Protein AF-A0A177L6V3-F1 (afdb_monomer)

Mean predicted aligned error: 9.23 Å

Organism: NCBI:txid29332

InterPro domains:
  IPR010359 IrrE N-terminal-like domain [PF06114] (2-52)

pLDDT: mean 71.75, std 13.5, range [46.44, 87.31]

Foldseek 3Di:
DPVVVVVVCVLCVLDPLVVLVVDPQPPDLQVNLVCSCVVSVHDSVSSSVVVVVSVVVVVVVVVD

Radius of gyration: 12.83 Å; Cα contacts (8 Å, |Δi|>4): 28; chains: 1; bounding box: 30×18×36 Å

Solvent-accessible surface area (backbone atoms only — not comparable to full-atom values): 3778 Å² total; per-residue (Å²): 144,55,67,72,60,51,54,54,44,5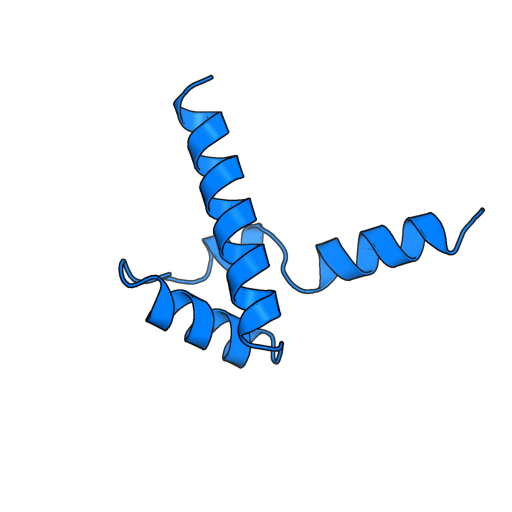1,68,50,61,69,64,42,68,72,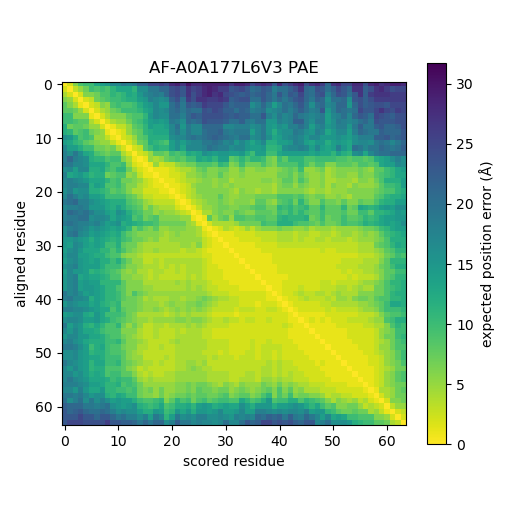54,59,71,68,44,88,64,54,96,47,64,69,59,31,22,53,50,46,12,64,76,60,72,45,54,57,70,61,29,40,58,51,51,52,55,50,53,51,55,54,50,53,66,74,78,104

Sequence (64 aa):
MQEWQANSFALHFCIPTFMLEKLELTDHKQAAIAIIAQTLSVEYGFAEERLERWLLQRAMVYYG

Structure (mmCIF, N/CA/C/O backbone):
data_AF-A0A177L6V3-F1
#
_entry.id   AF-A0A177L6V3-F1
#
loop_
_atom_site.group_PDB
_atom_site.id
_atom_site.type_symbol
_atom_site.label_atom_id
_atom_site.label_alt_id
_atom_site.label_comp_id
_atom_site.label_asym_id
_atom_site.label_entity_id
_atom_site.label_seq_id
_atom_site.pdbx_PDB_ins_code
_atom_site.Cartn_x
_atom_site.Cartn_y
_atom_site.Cartn_z
_atom_site.occupancy
_atom_site.B_iso_or_equiv
_atom_site.auth_seq_id
_atom_site.auth_comp_id
_atom_site.auth_asym_id
_atom_site.auth_atom_id
_atom_site.pdbx_PDB_model_num
ATOM 1 N N . MET A 1 1 ? 16.371 -3.934 23.672 1.00 53.72 1 MET A N 1
ATOM 2 C CA . MET A 1 1 ? 16.750 -3.979 22.236 1.00 53.72 1 MET A CA 1
ATOM 3 C C . MET A 1 1 ? 15.864 -4.949 21.432 1.00 53.72 1 MET A C 1
ATOM 5 O O . MET A 1 1 ? 16.360 -5.606 20.525 1.00 53.72 1 MET A O 1
ATOM 9 N N . GLN A 1 2 ? 14.560 -5.056 21.734 1.00 54.81 2 GLN A N 1
ATOM 10 C CA . GLN A 1 2 ? 13.680 -6.057 21.096 1.00 54.81 2 GLN A CA 1
ATOM 11 C C . GLN A 1 2 ? 12.438 -5.432 20.439 1.00 54.81 2 GLN A C 1
ATOM 13 O O . GLN A 1 2 ? 12.048 -5.849 19.354 1.00 54.81 2 GLN A O 1
ATOM 18 N N . GLU A 1 3 ? 11.894 -4.353 21.008 1.00 51.19 3 GLU A N 1
ATOM 19 C CA . GLU A 1 3 ? 10.686 -3.690 20.489 1.00 51.19 3 GLU A CA 1
ATOM 20 C C . GLU A 1 3 ? 10.890 -3.028 19.114 1.00 51.19 3 GLU A C 1
ATOM 22 O O . GLU A 1 3 ? 10.011 -3.085 18.260 1.00 51.19 3 GLU A O 1
ATOM 27 N N . TRP A 1 4 ? 12.080 -2.479 18.845 1.00 52.28 4 TRP A N 1
ATOM 28 C CA . TRP A 1 4 ? 12.388 -1.832 17.560 1.00 52.28 4 TRP A CA 1
ATOM 29 C C . TRP A 1 4 ? 12.473 -2.822 16.393 1.00 52.28 4 TRP A C 1
ATOM 31 O O . TRP A 1 4 ? 12.076 -2.497 15.275 1.00 52.28 4 TRP A O 1
ATOM 41 N N . GLN A 1 5 ? 12.946 -4.045 16.651 1.00 51.09 5 GLN A N 1
ATOM 42 C CA . GLN A 1 5 ? 12.980 -5.097 15.635 1.00 51.09 5 GLN A CA 1
ATOM 43 C C . GLN A 1 5 ? 11.571 -5.644 15.372 1.00 51.09 5 GLN A C 1
ATOM 45 O O . GLN A 1 5 ? 11.198 -5.837 14.218 1.00 51.09 5 GLN A O 1
ATOM 50 N N . ALA A 1 6 ? 10.753 -5.810 16.417 1.00 49.06 6 ALA A N 1
ATOM 51 C CA . ALA A 1 6 ? 9.380 -6.298 16.287 1.00 49.06 6 ALA A CA 1
ATOM 52 C C . ALA A 1 6 ? 8.462 -5.316 15.537 1.00 49.06 6 ALA A C 1
ATOM 54 O O . ALA A 1 6 ? 7.649 -5.743 14.719 1.00 49.06 6 ALA A O 1
ATOM 55 N N . ASN A 1 7 ? 8.618 -4.005 15.753 1.00 51.09 7 ASN A N 1
ATOM 56 C CA . ASN A 1 7 ? 7.791 -3.007 15.071 1.00 51.09 7 ASN A CA 1
ATOM 57 C C . ASN A 1 7 ? 8.126 -2.900 13.571 1.00 51.09 7 ASN A C 1
ATOM 59 O O . ASN A 1 7 ? 7.243 -2.713 12.735 1.00 51.09 7 ASN A O 1
ATOM 63 N N . SER A 1 8 ? 9.402 -3.094 13.216 1.00 49.75 8 SER A N 1
ATOM 64 C CA . SER A 1 8 ? 9.830 -3.192 11.816 1.00 49.75 8 SER A CA 1
ATOM 65 C C . SER A 1 8 ? 9.286 -4.459 11.147 1.00 49.75 8 SER A C 1
ATOM 67 O O . SER A 1 8 ? 8.849 -4.402 9.998 1.00 49.75 8 SER A O 1
ATOM 69 N N . PHE A 1 9 ? 9.204 -5.571 11.893 1.00 51.38 9 PHE A N 1
ATOM 70 C CA . PHE A 1 9 ? 8.496 -6.768 11.446 1.00 51.38 9 PHE A CA 1
ATOM 71 C C . PHE A 1 9 ? 7.014 -6.490 11.217 1.00 51.38 9 PHE A C 1
ATOM 73 O O . PHE A 1 9 ? 6.556 -6.778 10.127 1.00 51.38 9 PHE A O 1
ATOM 80 N N . ALA A 1 10 ? 6.275 -5.885 12.152 1.00 54.12 10 ALA A N 1
ATOM 81 C CA . ALA A 1 10 ? 4.835 -5.635 11.994 1.00 54.12 10 ALA A CA 1
ATOM 82 C C . ALA A 1 10 ? 4.494 -4.819 10.727 1.00 54.12 10 ALA A C 1
ATOM 84 O O . ALA A 1 10 ? 3.590 -5.186 9.977 1.00 54.12 10 ALA A O 1
ATOM 85 N N . LEU A 1 11 ? 5.278 -3.777 10.425 1.00 50.66 11 LEU A N 1
ATOM 86 C CA . LEU A 1 11 ? 5.144 -2.976 9.198 1.00 50.66 11 LEU A CA 1
ATOM 87 C C . LEU A 1 11 ? 5.451 -3.771 7.914 1.00 50.66 11 LEU A C 1
ATOM 89 O O . LEU A 1 11 ? 4.799 -3.560 6.893 1.00 50.66 11 LEU A O 1
ATOM 93 N N . HIS A 1 12 ? 6.411 -4.702 7.958 1.00 52.69 12 HIS A N 1
ATOM 94 C CA . HIS A 1 12 ? 6.710 -5.618 6.848 1.00 52.69 12 HIS A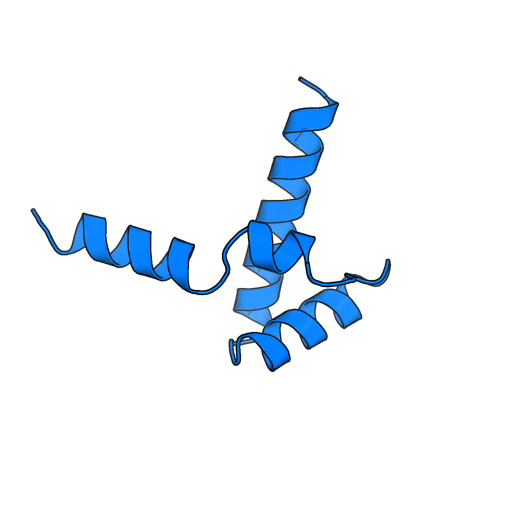 CA 1
ATOM 95 C C . HIS A 1 12 ? 5.752 -6.822 6.773 1.00 52.69 12 HIS A C 1
ATOM 97 O O .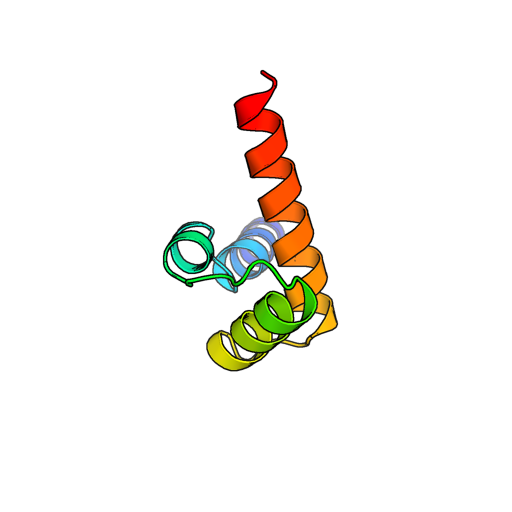 HIS A 1 12 ? 5.598 -7.416 5.705 1.00 52.69 12 HIS A O 1
ATOM 103 N N . PHE A 1 13 ? 5.110 -7.188 7.885 1.00 52.22 13 PHE A N 1
ATOM 104 C CA . PHE A 1 13 ? 4.251 -8.365 8.010 1.00 52.22 13 PHE A CA 1
ATOM 105 C C . PHE A 1 13 ? 2.822 -8.086 7.548 1.00 52.22 13 PHE A C 1
ATOM 107 O O . PHE A 1 13 ? 2.194 -8.978 6.986 1.00 52.22 13 PHE A O 1
ATOM 114 N N . CYS A 1 14 ? 2.315 -6.860 7.736 1.00 58.84 14 CYS A N 1
ATOM 115 C CA . CYS A 1 14 ? 0.937 -6.527 7.360 1.00 58.84 14 CYS A CA 1
ATOM 116 C C . CYS A 1 14 ? 0.686 -6.634 5.851 1.00 58.84 14 CYS A C 1
ATOM 118 O O . CYS A 1 14 ? -0.407 -7.017 5.448 1.00 58.84 14 CYS A O 1
ATOM 120 N N . ILE A 1 15 ? 1.679 -6.317 5.008 1.00 64.12 15 ILE A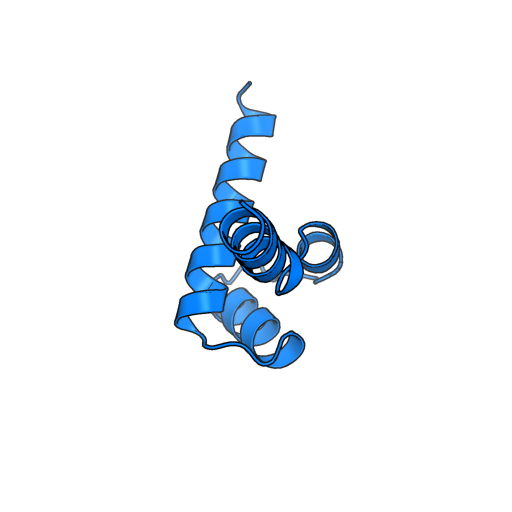 N 1
ATOM 121 C CA . ILE A 1 15 ? 1.531 -6.396 3.547 1.00 64.12 15 ILE A CA 1
ATOM 122 C C . ILE A 1 15 ? 2.822 -6.935 2.918 1.00 64.12 15 ILE A C 1
ATOM 124 O O . ILE A 1 15 ? 3.695 -6.163 2.499 1.00 64.12 15 ILE A O 1
ATOM 128 N N . PRO A 1 16 ? 2.987 -8.262 2.853 1.00 70.06 16 PRO A N 1
ATOM 129 C CA . PRO A 1 16 ? 4.153 -8.871 2.239 1.00 70.06 16 PRO A CA 1
ATOM 130 C C . PRO A 1 16 ? 4.183 -8.634 0.731 1.00 70.06 16 PRO A C 1
ATOM 132 O O . PRO A 1 16 ? 3.159 -8.667 0.051 1.00 70.06 16 PRO A O 1
ATOM 135 N N . THR A 1 17 ? 5.382 -8.450 0.186 1.00 70.62 17 THR A N 1
ATOM 136 C CA . THR A 1 17 ? 5.593 -8.195 -1.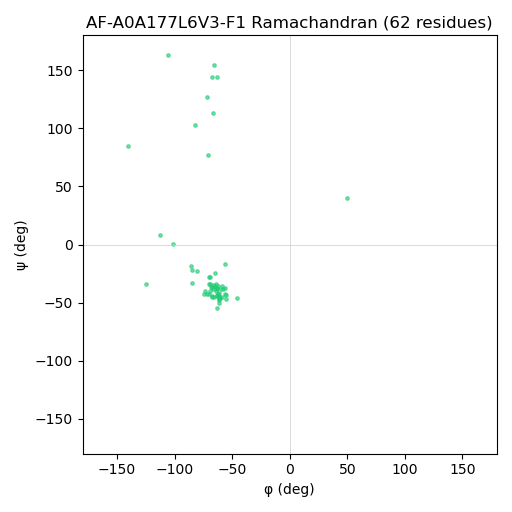246 1.00 70.62 17 THR A CA 1
ATOM 137 C C . THR A 1 17 ? 5.034 -9.315 -2.128 1.00 70.62 17 THR A C 1
ATOM 139 O O . THR A 1 17 ? 4.382 -9.034 -3.128 1.00 70.62 17 THR A O 1
ATOM 142 N N . PHE A 1 18 ? 5.165 -10.574 -1.696 1.00 71.19 18 PHE A N 1
ATOM 143 C CA . PHE A 1 18 ? 4.598 -11.723 -2.407 1.00 71.19 18 PHE A CA 1
ATOM 144 C C . PHE A 1 18 ? 3.060 -11.723 -2.441 1.00 71.19 18 PHE A C 1
ATOM 146 O O . PHE A 1 18 ? 2.477 -12.359 -3.312 1.00 71.19 18 PHE A O 1
ATOM 153 N N . MET A 1 19 ? 2.377 -11.066 -1.489 1.00 74.44 19 MET A N 1
ATOM 154 C CA . MET A 1 19 ? 0.918 -10.925 -1.554 1.00 74.44 19 MET A CA 1
ATOM 155 C C . MET A 1 19 ? 0.539 -9.902 -2.615 1.00 74.44 19 MET A C 1
ATOM 157 O O . MET A 1 19 ? -0.361 -10.170 -3.396 1.00 74.44 19 MET A O 1
ATOM 161 N N . LEU A 1 20 ? 1.254 -8.775 -2.689 1.00 73.88 20 LEU A N 1
ATOM 162 C CA . LEU A 1 20 ? 1.041 -7.769 -3.735 1.00 73.88 20 LEU A CA 1
ATOM 163 C C . LEU A 1 20 ? 1.310 -8.327 -5.136 1.00 73.88 20 LEU A C 1
ATOM 165 O O . LEU A 1 20 ? 0.595 -7.987 -6.065 1.00 73.88 20 LEU A O 1
ATOM 169 N N . GLU A 1 21 ? 2.297 -9.212 -5.277 1.00 73.38 21 GLU A N 1
ATOM 170 C CA . GLU A 1 21 ? 2.571 -9.921 -6.535 1.00 73.38 21 GLU A CA 1
ATOM 171 C C . GLU A 1 21 ? 1.506 -10.964 -6.892 1.00 73.38 21 GLU A C 1
ATOM 173 O O . GLU A 1 21 ? 1.310 -11.259 -8.067 1.00 73.38 21 GLU A O 1
ATOM 178 N N . LYS A 1 22 ? 0.825 -11.534 -5.890 1.00 72.25 22 LYS A N 1
ATOM 179 C CA . LYS A 1 22 ? -0.289 -12.472 -6.090 1.00 72.25 22 LYS A CA 1
ATOM 180 C C . LYS A 1 22 ? -1.631 -11.779 -6.297 1.00 72.25 22 LYS A C 1
ATOM 182 O O . LYS A 1 22 ? -2.545 -12.409 -6.821 1.00 72.25 22 LYS A O 1
ATOM 187 N N . LEU A 1 23 ? -1.777 -10.529 -5.858 1.00 72.94 23 LEU A N 1
ATOM 188 C CA . LEU A 1 23 ? -2.937 -9.720 -6.197 1.00 72.94 23 LEU A CA 1
ATOM 189 C C . LEU A 1 23 ? -2.833 -9.327 -7.672 1.00 72.94 23 LEU A C 1
ATOM 191 O O . LEU A 1 23 ? -1.848 -8.727 -8.097 1.00 72.94 23 LEU A O 1
ATOM 195 N N . GLU A 1 24 ? -3.885 -9.601 -8.438 1.00 65.88 24 GLU A N 1
ATOM 196 C CA . GLU A 1 24 ? -4.071 -9.005 -9.761 1.00 65.88 24 GLU A CA 1
ATOM 197 C C . GLU A 1 24 ? -4.404 -7.517 -9.586 1.00 65.88 24 GLU A C 1
ATOM 199 O O . GLU A 1 24 ? -5.558 -7.088 -9.630 1.00 65.88 24 GLU A O 1
ATOM 204 N N . LEU A 1 25 ? -3.375 -6.718 -9.297 1.00 70.75 25 LEU A N 1
ATOM 205 C CA . LEU A 1 25 ? -3.498 -5.273 -9.189 1.00 70.75 25 LEU A CA 1
ATOM 206 C C . LEU A 1 25 ? -3.826 -4.731 -10.578 1.00 70.75 25 LEU A C 1
ATOM 208 O O . LEU A 1 25 ? -3.024 -4.822 -11.506 1.00 70.75 25 LEU A O 1
ATOM 212 N N . THR A 1 26 ? -5.032 -4.190 -10.714 1.00 69.06 26 THR A N 1
ATOM 213 C CA . THR A 1 26 ? -5.488 -3.545 -11.944 1.00 69.06 26 THR A CA 1
ATOM 214 C C . THR A 1 26 ? -4.657 -2.286 -12.213 1.00 69.06 26 THR A C 1
ATOM 216 O O . THR A 1 26 ? -4.193 -1.641 -11.271 1.00 69.06 26 THR A O 1
ATOM 219 N N . ASP A 1 27 ? -4.547 -1.866 -13.477 1.00 72.38 27 ASP A N 1
ATOM 220 C CA . ASP A 1 27 ? -3.832 -0.639 -13.886 1.00 72.38 27 ASP A CA 1
ATOM 221 C C . ASP A 1 27 ? -4.341 0.637 -13.180 1.00 72.38 27 ASP A C 1
ATOM 223 O O . ASP A 1 27 ? -3.678 1.675 -13.135 1.00 72.38 27 ASP A O 1
ATOM 227 N N . HIS A 1 28 ? -5.531 0.564 -12.584 1.00 80.62 28 HIS A N 1
ATOM 228 C CA . HIS A 1 28 ? -6.109 1.616 -11.766 1.00 80.62 28 HIS A CA 1
ATOM 229 C C . HIS A 1 28 ? -5.572 1.575 -10.328 1.00 80.62 28 HIS A C 1
ATOM 231 O O . HIS A 1 28 ? -6.060 0.810 -9.494 1.00 80.62 28 HIS A O 1
ATOM 237 N N . LYS A 1 29 ? -4.645 2.491 -10.003 1.00 80.75 29 LYS A N 1
ATOM 238 C CA . LYS A 1 29 ? -4.070 2.671 -8.650 1.00 80.75 29 LYS A CA 1
ATOM 239 C C . LYS A 1 29 ? -5.140 2.681 -7.548 1.00 80.75 29 LYS A C 1
ATOM 241 O O . LYS A 1 29 ? -4.995 1.990 -6.552 1.00 80.75 29 LYS A O 1
ATOM 246 N N . GLN A 1 30 ? -6.236 3.415 -7.734 1.00 84.44 30 GLN A N 1
ATOM 247 C CA . GLN A 1 30 ? -7.315 3.522 -6.738 1.00 84.44 30 GLN A CA 1
ATOM 248 C C . GLN A 1 30 ? -8.027 2.184 -6.486 1.00 84.44 30 GLN A C 1
ATOM 250 O O . GLN A 1 30 ? -8.318 1.845 -5.340 1.00 84.44 30 GLN A O 1
ATOM 255 N N . ALA A 1 31 ? -8.269 1.404 -7.545 1.00 84.44 31 ALA A N 1
ATOM 256 C CA . ALA A 1 31 ? -8.859 0.074 -7.426 1.00 84.44 31 ALA A CA 1
ATOM 257 C C . ALA A 1 31 ? -7.888 -0.884 -6.726 1.00 84.44 31 ALA A C 1
ATOM 259 O O . ALA A 1 31 ? -8.279 -1.576 -5.792 1.00 84.44 31 ALA A O 1
ATOM 260 N N . ALA A 1 32 ? -6.608 -0.851 -7.104 1.00 84.00 32 ALA A N 1
ATOM 261 C CA . ALA A 1 32 ? -5.548 -1.604 -6.443 1.00 84.00 32 ALA A CA 1
ATOM 262 C C . ALA A 1 32 ? -5.474 -1.294 -4.935 1.00 84.00 32 ALA A C 1
ATOM 264 O O . ALA A 1 32 ? -5.469 -2.218 -4.125 1.00 84.00 32 ALA A O 1
ATOM 265 N N . ILE A 1 33 ? -5.504 -0.014 -4.540 1.00 87.31 33 ILE A N 1
ATOM 266 C CA . ILE A 1 33 ? -5.507 0.397 -3.125 1.00 87.31 33 ILE A CA 1
ATOM 267 C C . ILE A 1 33 ? -6.749 -0.138 -2.408 1.00 87.31 33 ILE A C 1
ATOM 269 O O . ILE A 1 33 ? -6.626 -0.698 -1.322 1.00 87.31 33 ILE A O 1
ATOM 273 N N . ALA A 1 34 ? -7.934 -0.023 -3.012 1.00 87.25 34 ALA A N 1
ATOM 274 C CA . ALA A 1 34 ? -9.172 -0.520 -2.418 1.00 87.25 34 ALA A CA 1
ATOM 275 C C . ALA A 1 34 ? -9.178 -2.050 -2.250 1.00 87.25 34 ALA A C 1
ATOM 277 O O . ALA A 1 34 ? -9.693 -2.551 -1.249 1.00 87.25 34 ALA A O 1
ATOM 278 N N . ILE A 1 35 ? -8.603 -2.800 -3.197 1.00 85.25 35 ILE A N 1
ATOM 279 C CA . ILE A 1 35 ? -8.461 -4.259 -3.096 1.00 85.25 35 ILE A CA 1
ATOM 280 C C . ILE A 1 35 ? -7.479 -4.606 -1.977 1.00 85.25 35 ILE A C 1
ATOM 282 O O . ILE A 1 35 ? -7.786 -5.465 -1.157 1.00 85.25 35 ILE A O 1
ATOM 286 N N . ILE A 1 36 ? -6.334 -3.925 -1.892 1.00 84.38 36 ILE A N 1
ATOM 287 C CA . ILE A 1 36 ? -5.337 -4.138 -0.831 1.00 84.38 36 ILE A CA 1
ATOM 288 C C . ILE A 1 36 ? -5.942 -3.822 0.542 1.00 84.38 36 ILE A C 1
ATOM 290 O O . ILE A 1 36 ? -5.842 -4.639 1.456 1.00 84.38 36 ILE A O 1
ATOM 294 N N . ALA A 1 37 ? -6.615 -2.677 0.671 1.00 86.75 37 ALA A N 1
ATOM 295 C CA . ALA A 1 37 ? -7.267 -2.239 1.900 1.00 86.75 37 ALA A CA 1
ATOM 296 C C . ALA A 1 37 ? -8.317 -3.247 2.381 1.00 86.75 37 ALA A C 1
ATOM 298 O O . ALA A 1 37 ? -8.314 -3.620 3.549 1.00 86.75 37 ALA A O 1
ATOM 299 N N . GLN A 1 38 ? -9.165 -3.755 1.480 1.00 84.81 38 GLN A N 1
ATOM 300 C CA . GLN A 1 38 ? -10.179 -4.758 1.819 1.00 84.81 38 GLN A CA 1
ATOM 301 C C . GLN A 1 38 ? -9.578 -6.139 2.106 1.00 84.81 38 GLN A C 1
ATOM 303 O O . GLN A 1 38 ? -9.976 -6.795 3.063 1.00 84.81 38 GLN A O 1
ATOM 308 N N . THR A 1 39 ? -8.607 -6.579 1.304 1.00 83.25 39 THR A N 1
ATOM 309 C CA . THR A 1 39 ? -7.995 -7.916 1.415 1.00 83.25 39 THR A CA 1
ATOM 310 C C . THR A 1 39 ? -7.173 -8.058 2.690 1.00 83.25 39 THR A C 1
ATOM 312 O O . THR A 1 39 ? -7.152 -9.119 3.307 1.00 83.25 39 THR A O 1
ATOM 315 N N . LEU A 1 40 ? -6.494 -6.983 3.089 1.00 78.25 40 LEU A N 1
ATOM 316 C CA . LEU A 1 40 ? -5.615 -6.954 4.258 1.00 78.25 40 LEU A CA 1
ATOM 317 C C . LEU A 1 40 ? -6.288 -6.284 5.459 1.00 78.25 40 LEU A C 1
ATOM 319 O O . LEU A 1 40 ? -5.689 -6.197 6.527 1.00 78.25 40 LEU A O 1
ATOM 323 N N . SER A 1 41 ? -7.538 -5.841 5.290 1.00 82.94 41 SER A N 1
ATOM 324 C CA . SER A 1 41 ? -8.333 -5.138 6.295 1.00 82.94 41 SER A CA 1
ATOM 325 C C . SER A 1 41 ? -7.577 -3.961 6.934 1.00 82.94 41 SER A C 1
ATOM 327 O O . SER A 1 41 ? -7.659 -3.739 8.143 1.00 82.94 41 SER A O 1
ATOM 329 N N . VAL A 1 42 ? -6.821 -3.223 6.114 1.00 82.19 42 VAL A N 1
ATOM 330 C CA . VAL A 1 42 ? -6.025 -2.053 6.512 1.00 82.19 42 VAL A CA 1
ATOM 331 C C . VAL A 1 42 ? -6.686 -0.757 6.050 1.00 82.19 42 VAL A C 1
ATOM 333 O O . VAL A 1 42 ? -7.528 -0.746 5.152 1.00 82.19 42 VAL A O 1
ATOM 336 N N . GLU A 1 43 ? -6.272 0.361 6.638 1.00 86.75 43 GLU A N 1
ATOM 337 C CA . GLU A 1 43 ? -6.727 1.683 6.216 1.00 86.75 43 GLU A CA 1
ATOM 338 C C . GLU A 1 43 ? -6.302 1.996 4.771 1.00 86.75 43 GLU A C 1
ATOM 340 O O . GLU A 1 43 ? -5.199 1.650 4.342 1.00 86.75 43 GLU A O 1
ATOM 345 N N . TYR A 1 44 ? -7.163 2.697 4.027 1.00 86.06 44 TYR A N 1
ATOM 346 C CA . TYR A 1 44 ? -6.904 3.076 2.635 1.00 86.06 44 TYR A CA 1
ATOM 347 C C . TYR A 1 44 ? -5.583 3.848 2.473 1.00 86.06 44 TYR A C 1
ATOM 349 O O . TYR A 1 44 ? -4.803 3.535 1.576 1.00 86.06 44 TYR A O 1
ATOM 357 N N . GLY A 1 45 ? -5.289 4.798 3.370 1.00 84.88 45 GLY A N 1
ATOM 358 C CA . GLY A 1 45 ? -4.025 5.546 3.342 1.00 84.88 45 GLY A CA 1
ATOM 359 C C . GLY A 1 45 ? -2.799 4.651 3.558 1.00 84.88 45 GLY A C 1
ATOM 360 O O . GLY A 1 45 ? -1.786 4.797 2.878 1.00 84.88 45 GLY A O 1
ATOM 361 N N . PHE A 1 46 ? -2.917 3.647 4.430 1.00 83.12 46 PHE A N 1
ATOM 362 C CA . PHE A 1 46 ? -1.844 2.683 4.678 1.00 83.12 46 PHE A CA 1
ATOM 363 C C . PHE A 1 46 ? -1.606 1.761 3.472 1.00 83.12 46 PHE A C 1
ATOM 365 O O . PHE A 1 46 ? -0.464 1.472 3.106 1.00 83.12 46 PHE A O 1
ATOM 372 N N . ALA A 1 47 ? -2.685 1.323 2.817 1.00 85.38 47 ALA A N 1
ATOM 373 C CA . ALA A 1 47 ? -2.610 0.561 1.574 1.00 85.38 47 ALA A CA 1
ATOM 374 C C . ALA A 1 47 ? -1.977 1.379 0.433 1.00 85.38 47 ALA A C 1
ATOM 376 O O . ALA A 1 47 ? -1.183 0.834 -0.337 1.00 85.38 47 ALA A O 1
ATOM 377 N N . GLU A 1 48 ? -2.277 2.679 0.347 1.00 87.19 48 GLU A N 1
ATOM 378 C CA . GLU A 1 48 ? -1.682 3.582 -0.641 1.00 87.19 48 GLU A CA 1
ATOM 379 C C . GLU A 1 48 ? -0.171 3.717 -0.459 1.00 87.19 48 GLU A C 1
ATOM 381 O O . GLU A 1 48 ? 0.581 3.418 -1.391 1.00 87.19 48 GLU A O 1
ATOM 386 N N . GLU A 1 49 ? 0.285 4.087 0.740 1.00 85.06 49 GLU A N 1
ATOM 387 C CA . GLU A 1 49 ? 1.716 4.228 1.023 1.00 85.06 49 GLU A CA 1
ATO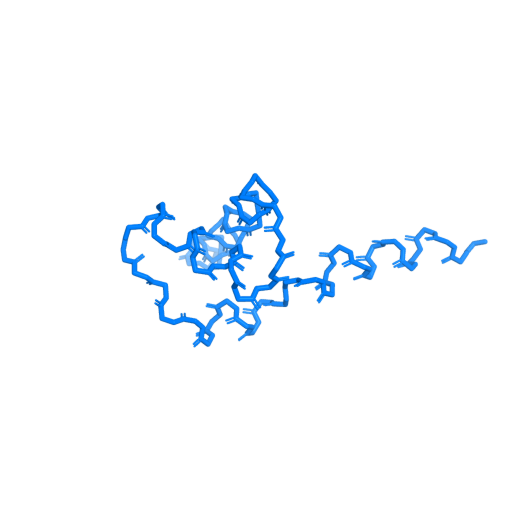M 388 C C . GLU A 1 49 ? 2.491 2.936 0.734 1.00 85.06 49 GLU A C 1
ATOM 390 O O . GLU A 1 49 ? 3.629 2.959 0.249 1.00 85.06 49 GLU A O 1
ATOM 395 N N . ARG A 1 50 ? 1.886 1.779 1.027 1.00 85.25 50 ARG A N 1
ATOM 396 C CA . ARG A 1 50 ? 2.514 0.484 0.770 1.00 85.25 50 ARG A CA 1
ATOM 397 C C . ARG A 1 50 ? 2.614 0.169 -0.721 1.00 85.25 50 ARG A C 1
ATOM 399 O O . ARG A 1 50 ? 3.651 -0.363 -1.139 1.00 85.25 50 ARG A O 1
ATOM 406 N N . LEU A 1 51 ? 1.559 0.451 -1.490 1.00 83.44 51 LEU A N 1
ATOM 407 C CA . LEU A 1 51 ? 1.523 0.243 -2.938 1.00 83.44 51 LEU A CA 1
ATOM 408 C C . LEU A 1 51 ? 2.570 1.118 -3.633 1.00 83.44 51 LEU A C 1
ATOM 410 O O . LEU A 1 51 ? 3.312 0.626 -4.480 1.00 83.44 51 LEU A O 1
ATOM 414 N N . GLU A 1 52 ? 2.692 2.384 -3.235 1.00 85.00 52 GLU A N 1
ATOM 415 C CA . GLU A 1 52 ? 3.701 3.294 -3.784 1.00 85.00 52 GLU A CA 1
ATOM 416 C C . GLU A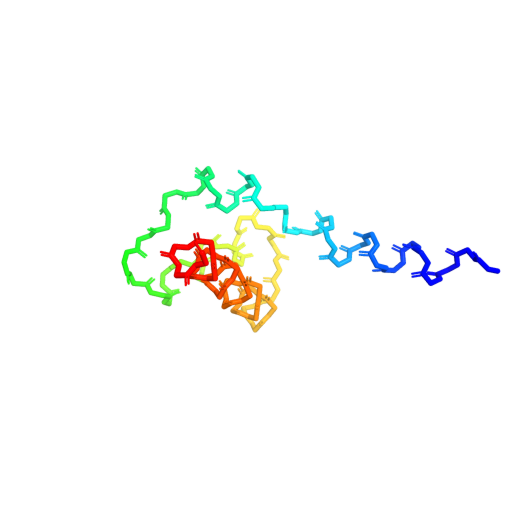 1 52 ? 5.126 2.803 -3.530 1.00 85.00 52 GLU A C 1
ATOM 418 O O . GLU A 1 52 ? 5.929 2.729 -4.461 1.00 85.00 52 GLU A O 1
ATOM 423 N N . ARG A 1 53 ? 5.438 2.382 -2.298 1.00 83.44 53 ARG A N 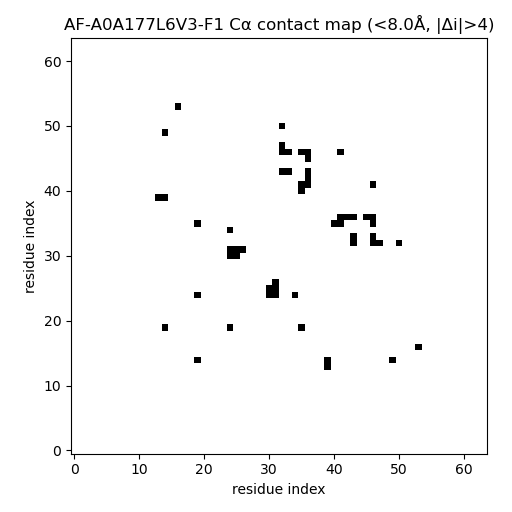1
ATOM 424 C CA . ARG A 1 53 ? 6.759 1.811 -1.979 1.00 83.44 53 ARG A CA 1
ATOM 425 C C . ARG A 1 53 ? 7.062 0.570 -2.811 1.00 83.44 53 ARG A C 1
ATOM 427 O O . ARG A 1 53 ? 8.201 0.388 -3.234 1.00 83.44 53 ARG A O 1
ATOM 434 N N . TRP A 1 54 ? 6.062 -0.275 -3.055 1.00 82.62 54 TRP A N 1
ATOM 435 C CA . TRP A 1 54 ? 6.225 -1.456 -3.900 1.00 82.62 54 TRP A CA 1
ATOM 436 C C . TRP A 1 54 ? 6.512 -1.091 -5.359 1.00 82.62 54 TRP A C 1
ATOM 438 O O . TRP A 1 54 ? 7.437 -1.645 -5.951 1.00 82.62 54 TRP A O 1
ATOM 448 N N . LEU A 1 55 ? 5.775 -0.128 -5.922 1.00 81.44 55 LEU A N 1
ATOM 449 C CA . LEU A 1 55 ? 5.999 0.363 -7.283 1.00 81.44 55 LEU A CA 1
ATOM 450 C C . LEU A 1 55 ? 7.391 0.987 -7.441 1.00 81.44 55 LEU A C 1
ATOM 452 O O . LEU A 1 55 ? 8.070 0.705 -8.425 1.00 81.44 55 LEU A O 1
ATOM 456 N N . LEU A 1 56 ? 7.841 1.774 -6.459 1.00 83.00 56 LEU A N 1
ATOM 457 C CA . LEU A 1 56 ? 9.182 2.366 -6.444 1.00 83.00 56 LEU A CA 1
ATOM 458 C C . LEU A 1 56 ? 10.283 1.302 -6.376 1.00 83.00 56 LEU A C 1
ATOM 460 O O . LEU A 1 56 ? 11.245 1.378 -7.136 1.00 83.00 56 LEU A O 1
ATOM 464 N N . GLN A 1 57 ? 10.132 0.287 -5.518 1.00 76.44 57 GLN A N 1
ATOM 465 C CA . GLN A 1 57 ? 11.071 -0.839 -5.450 1.00 76.44 57 GLN A CA 1
ATOM 466 C C . GLN A 1 57 ? 11.123 -1.609 -6.774 1.00 76.44 57 GLN A C 1
ATOM 468 O O . GLN A 1 57 ? 12.212 -1.898 -7.264 1.00 76.44 57 GLN A O 1
ATOM 473 N N . ARG A 1 58 ? 9.965 -1.883 -7.394 1.00 74.38 58 ARG A N 1
ATOM 474 C CA . ARG A 1 58 ? 9.899 -2.509 -8.723 1.00 74.38 58 ARG A CA 1
ATOM 475 C C . ARG A 1 58 ? 10.589 -1.654 -9.780 1.00 74.38 58 ARG A C 1
ATOM 477 O O . ARG A 1 58 ? 11.367 -2.186 -10.559 1.00 74.38 58 ARG A O 1
ATOM 484 N N . ALA A 1 59 ? 10.341 -0.346 -9.801 1.00 72.38 59 ALA A N 1
ATOM 485 C CA . ALA A 1 59 ? 10.970 0.560 -10.756 1.00 72.38 59 ALA A CA 1
ATOM 486 C C . ALA A 1 59 ? 12.498 0.599 -10.586 1.00 72.38 59 ALA A C 1
ATOM 488 O O . ALA A 1 59 ? 13.215 0.512 -11.577 1.00 72.38 59 ALA A O 1
ATOM 489 N N . MET A 1 60 ? 13.009 0.642 -9.350 1.00 65.44 60 MET A N 1
ATOM 490 C CA . MET A 1 60 ? 14.454 0.606 -9.081 1.00 65.44 60 MET A CA 1
ATOM 491 C C . MET A 1 60 ? 15.135 -0.655 -9.628 1.00 65.44 60 MET A C 1
ATOM 493 O O . MET A 1 60 ? 16.255 -0.568 -10.114 1.00 65.44 60 MET A O 1
ATOM 497 N N . VAL A 1 61 ? 14.457 -1.806 -9.599 1.00 59.72 61 VAL A N 1
ATOM 498 C CA . VAL A 1 61 ? 14.984 -3.068 -10.150 1.00 59.72 61 VAL A CA 1
ATOM 499 C C . VAL A 1 61 ? 15.067 -3.050 -11.684 1.00 59.72 61 VAL A C 1
ATOM 501 O O . VAL A 1 61 ? 15.922 -3.721 -12.247 1.00 59.72 61 VAL A O 1
ATOM 504 N N . TYR A 1 62 ? 14.217 -2.283 -12.373 1.00 53.69 62 TYR A N 1
ATOM 505 C CA . TYR A 1 62 ? 14.215 -2.210 -13.843 1.00 53.69 62 TYR A CA 1
ATOM 506 C C . TYR A 1 62 ? 15.197 -1.184 -14.428 1.00 53.69 62 TYR A C 1
ATOM 508 O O . TYR A 1 62 ? 15.508 -1.264 -15.614 1.00 53.69 62 TYR A O 1
ATOM 516 N N . TYR A 1 63 ? 15.668 -0.227 -13.625 1.00 50.41 63 TYR A N 1
ATOM 517 C CA . TYR A 1 63 ? 16.586 0.838 -14.057 1.00 50.41 63 TYR A CA 1
ATOM 518 C C . TYR A 1 63 ? 17.990 0.741 -13.425 1.00 50.41 63 TYR A C 1
ATOM 520 O O . TYR A 1 63 ? 18.776 1.679 -13.567 1.00 50.41 63 TYR A O 1
ATOM 528 N N . GLY A 1 64 ? 18.287 -0.355 -12.716 1.00 46.44 64 GLY A N 1
ATOM 529 C CA . GLY A 1 64 ? 19.587 -0.649 -12.098 1.00 46.44 64 GLY A CA 1
ATOM 530 C C . GLY A 1 64 ? 20.453 -1.583 -12.928 1.00 46.44 64 GLY A C 1
ATOM 531 O O . GLY A 1 64 ? 19.888 -2.511 -13.547 1.00 46.44 64 GLY A O 1
#

Secondary structure (DSSP, 8-state):
--HHHHHHHHHHHSS-HHHHHHS---S-HHHHHHHHHHHHT--HHHHHHHHHHHHHHHHHHH--